Protein AF-A0A1H8LRU8-F1 (afdb_monomer_lite)

pLDDT: mean 73.55, std 17.39, range [26.83, 91.06]

Organism: NCBI:txid933059

Sequence (76 aa):
MIAVPAAEGIAVIMPDNGMVERVIRTLKEQCIHRQRFDSIQHATRAIGDWISFYNNHRPHQALDMKTPAEAFALAA

InterPro domains:
  IPR001584 Integrase, catalytic core [PF13683] (16-68)
  IPR001584 Integrase, catalytic core [PS50994] (1-76)
  IPR012337 Ribonuclease H-like superfamily [SSF53098] (16-73)
  IPR036397 Ribonuclease H superfamily [G3DSA:3.30.420.10] (14-75)
  IPR050900 Transposase IS3/IS150/IS904 [PTHR46889] (16-70)

Foldseek 3Di:
DDDPVLCVLVCVVPVDPVVVVVVVVVCCVPQVVPDDDPDPVSVVVSSVVVSVCQQQPAQDVVQVRDHSVVSVVVVD

Radius of gyration: 12.99 Å; chains: 1; bounding box: 31×22×34 Å

Secondary structure (DSSP, 8-state):
----TT-HHHHHH--SHHHHHHHHHHHIIIIITT---SSHHHHHHHHHHHHHHHHHH--BGGGTTB-HHHHHHHH-

Structure (mmCIF, N/CA/C/O backbone):
data_AF-A0A1H8LRU8-F1
#
_entry.id   AF-A0A1H8LRU8-F1
#
loop_
_atom_site.group_PDB
_atom_site.id
_atom_site.type_symbol
_atom_site.label_atom_id
_atom_site.label_alt_id
_atom_site.label_comp_id
_atom_site.label_asym_id
_atom_site.label_entity_id
_atom_site.label_seq_id
_atom_site.pdbx_PDB_ins_code
_atom_site.Cartn_x
_atom_site.Cartn_y
_atom_site.Cartn_z
_atom_site.occupancy
_atom_site.B_iso_or_equiv
_atom_site.auth_seq_id
_atom_site.auth_comp_id
_atom_site.auth_asym_id
_atom_site.auth_atom_id
_atom_site.pdbx_PDB_model_num
ATOM 1 N N . MET A 1 1 ? 7.726 2.993 15.830 1.00 32.19 1 MET A N 1
ATOM 2 C CA . MET A 1 1 ? 8.063 2.317 14.562 1.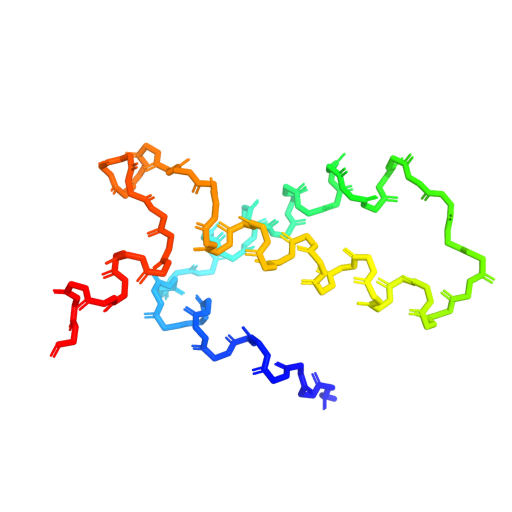00 32.19 1 MET A CA 1
ATOM 3 C C . MET A 1 1 ? 7.366 0.960 14.601 1.00 32.19 1 MET A C 1
ATOM 5 O O . MET A 1 1 ? 7.857 0.061 15.262 1.00 32.19 1 MET A O 1
ATOM 9 N N . ILE A 1 2 ? 6.137 0.861 14.081 1.00 28.36 2 ILE A N 1
ATOM 10 C CA . ILE A 1 2 ? 5.379 -0.403 14.074 1.00 28.36 2 ILE A CA 1
ATOM 11 C C . ILE A 1 2 ? 5.824 -1.154 12.820 1.00 28.36 2 ILE A C 1
ATOM 13 O O . ILE A 1 2 ? 5.512 -0.724 11.711 1.00 28.36 2 ILE A O 1
ATOM 17 N N . ALA A 1 3 ? 6.604 -2.219 12.994 1.00 26.83 3 ALA A N 1
ATOM 18 C CA . ALA A 1 3 ? 6.987 -3.105 11.906 1.00 26.83 3 ALA A CA 1
ATOM 19 C C . ALA A 1 3 ? 5.735 -3.856 11.432 1.00 26.83 3 ALA A C 1
ATOM 21 O O . ALA A 1 3 ? 5.220 -4.728 12.128 1.00 26.83 3 ALA A O 1
ATOM 22 N N . VAL A 1 4 ? 5.209 -3.464 10.272 1.00 39.34 4 VAL A N 1
ATOM 23 C CA . VAL A 1 4 ? 4.199 -4.235 9.546 1.00 39.34 4 VAL A CA 1
ATOM 24 C C . VAL A 1 4 ? 4.975 -5.211 8.657 1.00 39.34 4 VAL A C 1
ATOM 26 O O . VAL A 1 4 ? 5.591 -4.757 7.694 1.00 39.34 4 VAL A O 1
ATOM 29 N N . PRO A 1 5 ? 4.966 -6.526 8.937 1.00 36.69 5 PRO A N 1
ATOM 30 C CA . PRO A 1 5 ? 5.807 -7.521 8.253 1.00 36.69 5 PRO A CA 1
ATOM 31 C C . PRO A 1 5 ? 5.467 -7.748 6.762 1.00 36.69 5 PRO A C 1
ATOM 33 O O . PRO A 1 5 ? 6.024 -8.632 6.130 1.00 36.69 5 PRO A O 1
ATOM 36 N N . ALA A 1 6 ? 4.577 -6.941 6.173 1.00 44.88 6 ALA A N 1
ATOM 37 C CA . ALA A 1 6 ? 4.293 -6.906 4.735 1.00 44.88 6 ALA A CA 1
ATOM 38 C C . ALA A 1 6 ? 4.976 -5.727 4.003 1.00 44.88 6 ALA A C 1
ATOM 40 O O . ALA A 1 6 ? 4.866 -5.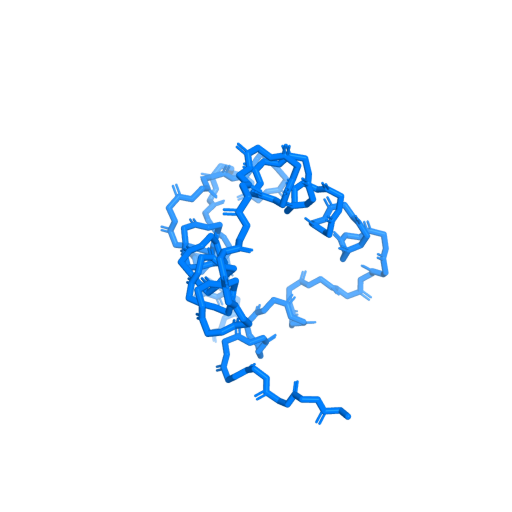609 2.783 1.00 44.88 6 ALA A O 1
ATOM 41 N N . ALA A 1 7 ? 5.650 -4.828 4.730 1.00 41.00 7 ALA A N 1
ATOM 42 C CA . ALA A 1 7 ? 6.230 -3.605 4.171 1.00 41.00 7 ALA A CA 1
ATOM 43 C C . ALA A 1 7 ? 7.603 -3.805 3.501 1.00 41.00 7 ALA A C 1
ATOM 45 O O . ALA A 1 7 ? 8.028 -2.931 2.745 1.00 41.00 7 ALA A O 1
ATOM 46 N N . GLU A 1 8 ? 8.274 -4.942 3.720 1.00 41.38 8 GLU A N 1
ATOM 47 C CA . GLU A 1 8 ? 9.595 -5.211 3.128 1.00 41.38 8 GLU A CA 1
ATOM 48 C C . GLU A 1 8 ? 9.544 -5.310 1.593 1.00 41.38 8 GLU A C 1
ATOM 50 O O . GLU A 1 8 ? 10.484 -4.897 0.923 1.00 41.38 8 GLU A O 1
ATOM 55 N N . GLY A 1 9 ? 8.414 -5.735 1.015 1.00 43.12 9 GLY A N 1
ATOM 56 C CA . GLY A 1 9 ? 8.246 -5.811 -0.441 1.00 43.12 9 GLY A CA 1
ATOM 57 C C . GLY A 1 9 ? 7.937 -4.475 -1.130 1.00 43.12 9 GLY A C 1
ATOM 58 O O . GLY A 1 9 ? 8.270 -4.302 -2.294 1.00 43.12 9 GLY A O 1
ATOM 59 N N . ILE A 1 10 ? 7.327 -3.503 -0.441 1.00 46.91 10 ILE A N 1
ATOM 60 C CA . ILE A 1 10 ? 6.976 -2.200 -1.047 1.00 46.91 10 ILE A CA 1
ATOM 61 C C . ILE A 1 10 ? 8.178 -1.250 -1.036 1.00 46.91 10 ILE A C 1
ATOM 63 O O . ILE A 1 10 ? 8.394 -0.515 -1.997 1.00 46.91 10 ILE A O 1
ATOM 67 N N . ALA A 1 11 ? 8.977 -1.282 0.035 1.00 43.88 11 ALA A N 1
ATOM 68 C CA . ALA A 1 11 ? 10.123 -0.391 0.203 1.00 43.88 11 ALA A CA 1
ATOM 69 C C . ALA A 1 11 ? 11.273 -0.687 -0.776 1.00 43.88 11 ALA A C 1
ATOM 71 O O . ALA A 1 11 ? 12.060 0.204 -1.078 1.00 43.88 11 ALA A O 1
ATOM 72 N N . VAL A 1 12 ? 11.362 -1.915 -1.294 1.00 45.25 12 VAL A N 1
ATOM 73 C CA . VAL A 1 12 ? 12.471 -2.339 -2.161 1.00 45.25 12 VAL A CA 1
ATOM 74 C C . VAL A 1 12 ? 12.262 -1.975 -3.641 1.00 45.25 12 VAL A C 1
ATOM 76 O O . VAL A 1 12 ? 13.234 -1.781 -4.362 1.00 45.25 12 VAL A O 1
ATOM 79 N N . ILE A 1 13 ? 11.009 -1.822 -4.092 1.00 53.16 13 ILE A N 1
ATOM 80 C CA . ILE A 1 13 ? 10.659 -1.486 -5.492 1.00 53.16 13 ILE A CA 1
ATOM 81 C C . ILE A 1 13 ? 10.382 0.017 -5.666 1.00 53.16 13 ILE A C 1
ATOM 83 O O . ILE A 1 13 ? 10.302 0.517 -6.785 1.00 53.16 13 ILE A O 1
ATOM 87 N N . MET A 1 14 ? 10.229 0.760 -4.565 1.00 60.50 14 MET A N 1
ATOM 88 C CA . MET A 1 14 ? 9.960 2.200 -4.570 1.00 60.50 14 MET A CA 1
ATOM 89 C C . MET A 1 14 ? 11.169 2.956 -4.009 1.00 60.50 14 MET A C 1
ATOM 91 O O . MET A 1 14 ? 11.124 3.408 -2.866 1.00 60.50 14 MET A O 1
ATOM 95 N N . PRO A 1 15 ? 12.255 3.114 -4.791 1.00 56.84 15 PRO A N 1
ATOM 96 C CA . PRO A 1 15 ? 13.455 3.817 -4.337 1.00 56.84 15 PRO A CA 1
ATOM 97 C C . PRO A 1 15 ? 13.216 5.319 -4.114 1.00 56.84 15 PRO A C 1
ATOM 99 O O . PRO A 1 15 ? 14.051 5.985 -3.508 1.00 56.84 15 PRO A O 1
ATOM 102 N N . ASP A 1 16 ? 12.091 5.854 -4.600 1.00 65.25 16 ASP A N 1
ATOM 103 C CA . ASP A 1 16 ? 11.757 7.273 -4.538 1.00 65.25 16 ASP A CA 1
ATOM 104 C C . ASP A 1 16 ? 10.542 7.552 -3.639 1.00 65.25 16 ASP A C 1
ATOM 106 O O . ASP A 1 16 ? 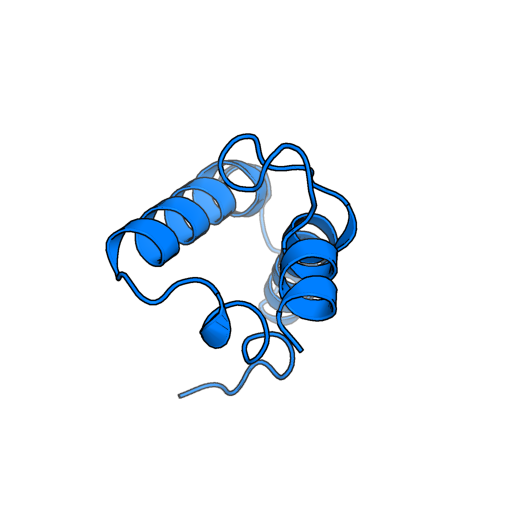9.486 6.915 -3.750 1.00 65.25 16 ASP A O 1
ATOM 110 N N . ASN A 1 17 ? 10.679 8.568 -2.780 1.00 73.06 17 ASN A N 1
ATOM 111 C CA . ASN A 1 17 ? 9.639 9.022 -1.855 1.00 73.06 17 ASN A CA 1
ATOM 112 C C . ASN A 1 17 ? 8.322 9.359 -2.578 1.00 73.06 17 ASN A C 1
ATOM 114 O O . ASN A 1 17 ? 7.245 9.107 -2.040 1.00 73.06 17 ASN A O 1
ATOM 118 N N . GLY A 1 18 ? 8.383 9.839 -3.823 1.00 75.56 18 GLY A N 1
ATOM 119 C CA . GLY A 1 18 ? 7.207 10.174 -4.620 1.00 75.56 18 GLY A CA 1
ATOM 120 C C . GLY A 1 18 ? 6.335 8.965 -4.971 1.00 75.56 18 GLY A C 1
ATOM 121 O O . GLY A 1 18 ? 5.107 9.086 -5.035 1.00 75.56 18 GLY A O 1
ATOM 122 N N . MET A 1 19 ? 6.921 7.773 -5.144 1.00 71.44 19 MET A N 1
ATOM 123 C CA . MET A 1 19 ? 6.137 6.548 -5.341 1.00 71.44 19 MET A CA 1
ATOM 124 C C . MET A 1 19 ? 5.411 6.148 -4.057 1.00 71.44 19 MET A C 1
ATOM 126 O O . MET A 1 19 ? 4.208 5.876 -4.091 1.00 71.44 19 MET A O 1
ATOM 130 N N . VAL A 1 20 ? 6.107 6.206 -2.920 1.00 76.88 20 VAL A N 1
ATOM 131 C CA . VAL A 1 20 ? 5.528 5.937 -1.597 1.00 76.88 20 VAL A CA 1
ATOM 132 C C . VAL A 1 20 ? 4.375 6.900 -1.302 1.00 76.88 20 VAL A C 1
ATOM 134 O O . VAL A 1 20 ? 3.284 6.469 -0.923 1.00 76.88 20 VAL A O 1
ATOM 137 N N . GLU A 1 21 ? 4.557 8.197 -1.550 1.00 82.12 21 GLU A N 1
ATOM 138 C CA . GLU A 1 21 ? 3.509 9.207 -1.372 1.00 82.12 21 GLU A CA 1
ATOM 139 C C . GLU A 1 21 ? 2.274 8.924 -2.236 1.00 82.12 21 GLU A C 1
ATOM 141 O O . GLU A 1 21 ? 1.134 9.074 -1.778 1.00 82.12 21 GLU A O 1
ATOM 146 N N . ARG A 1 22 ? 2.475 8.468 -3.478 1.00 82.19 22 ARG A N 1
ATOM 147 C CA . ARG A 1 22 ? 1.383 8.103 -4.387 1.00 82.19 22 ARG A CA 1
ATOM 148 C C . ARG A 1 22 ? 0.606 6.881 -3.894 1.00 82.19 22 ARG A C 1
ATOM 150 O O . ARG A 1 22 ? -0.627 6.870 -3.982 1.00 82.19 22 ARG A O 1
ATOM 157 N N . VAL A 1 23 ? 1.286 5.876 -3.345 1.00 82.00 23 VAL A N 1
ATOM 158 C CA . VAL A 1 23 ? 0.629 4.709 -2.734 1.00 82.00 23 VAL A CA 1
ATOM 159 C C . VAL A 1 23 ? -0.165 5.116 -1.503 1.00 82.00 23 VA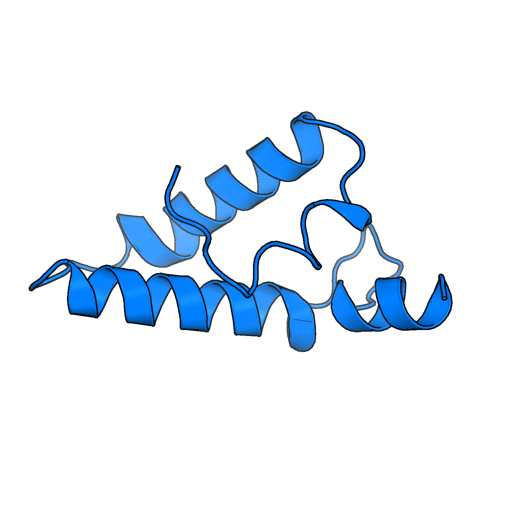L A C 1
ATOM 161 O O . VAL A 1 23 ? -1.338 4.765 -1.400 1.00 82.00 23 VAL A O 1
ATOM 164 N N . ILE A 1 24 ? 0.423 5.921 -0.615 1.00 84.12 24 ILE A N 1
ATOM 165 C CA . ILE A 1 24 ? -0.249 6.409 0.597 1.00 84.12 24 ILE A CA 1
ATOM 166 C C . ILE A 1 24 ? -1.499 7.218 0.239 1.00 84.12 24 ILE A C 1
ATOM 168 O O . ILE A 1 24 ? -2.540 7.063 0.881 1.00 84.12 24 ILE A O 1
ATOM 172 N N . ARG A 1 25 ? -1.428 8.059 -0.798 1.00 86.44 25 ARG A N 1
ATOM 173 C CA . ARG A 1 25 ? -2.592 8.797 -1.302 1.00 86.44 25 ARG A CA 1
ATOM 174 C C . ARG A 1 25 ? -3.691 7.839 -1.764 1.00 86.44 25 ARG A C 1
ATOM 176 O O . ARG A 1 25 ? -4.819 7.941 -1.291 1.00 86.44 25 ARG A O 1
ATOM 183 N N . THR A 1 26 ? -3.331 6.849 -2.578 1.00 86.12 26 THR A N 1
ATOM 184 C CA . THR A 1 26 ? -4.280 5.851 -3.095 1.00 86.12 26 THR A CA 1
ATOM 185 C C . THR A 1 26 ? -4.919 5.033 -1.966 1.00 86.12 26 THR A C 1
ATOM 187 O O . THR A 1 26 ? -6.129 4.816 -1.978 1.00 86.12 26 THR A O 1
ATOM 190 N N . LEU A 1 27 ? -4.138 4.615 -0.963 1.00 86.62 27 LEU A N 1
ATOM 191 C CA . LEU A 1 27 ? -4.632 3.912 0.226 1.00 86.62 27 LEU A CA 1
ATOM 192 C C . LEU A 1 27 ? -5.665 4.759 0.975 1.00 86.62 27 LEU A C 1
ATOM 194 O O . LEU A 1 27 ? -6.728 4.262 1.352 1.00 86.62 27 LEU A O 1
ATOM 198 N N . LYS A 1 28 ? -5.373 6.047 1.178 1.00 86.06 28 LYS A N 1
ATOM 199 C CA . LYS A 1 28 ? -6.297 6.958 1.859 1.00 86.06 28 LYS A CA 1
ATOM 200 C C . LYS A 1 28 ? -7.608 7.095 1.090 1.00 86.06 28 LYS A C 1
ATOM 202 O O . LYS A 1 28 ? -8.671 6.933 1.677 1.00 86.06 28 LYS A O 1
ATOM 207 N N . GLU A 1 29 ? -7.540 7.319 -0.217 1.00 88.88 29 GLU A N 1
ATOM 208 C CA . GLU A 1 29 ? -8.717 7.528 -1.068 1.00 88.88 29 GLU A CA 1
ATOM 209 C C . GLU A 1 29 ? -9.585 6.275 -1.251 1.00 88.88 29 GLU A C 1
ATOM 211 O O . GLU A 1 29 ? -10.811 6.372 -1.323 1.00 88.88 29 GLU A O 1
ATOM 216 N N . GLN A 1 30 ? -8.965 5.100 -1.359 1.00 83.12 30 GLN A N 1
ATOM 217 C CA . GLN A 1 30 ? -9.669 3.857 -1.689 1.00 83.12 30 GLN A CA 1
ATOM 218 C C . GLN A 1 30 ? -10.062 3.046 -0.453 1.00 83.12 30 GLN A C 1
ATOM 220 O O . GLN A 1 30 ? -11.076 2.357 -0.488 1.00 83.12 30 GLN A O 1
ATOM 225 N N . CYS A 1 31 ? -9.290 3.122 0.632 1.00 84.62 31 CYS A N 1
ATOM 226 C CA . CYS A 1 31 ? -9.520 2.323 1.833 1.00 84.62 31 CYS A CA 1
ATOM 227 C C . CYS A 1 31 ? -9.988 3.190 3.004 1.00 84.62 31 CYS A C 1
ATOM 229 O O . CYS A 1 31 ? -11.082 2.972 3.518 1.00 84.62 31 CYS A O 1
ATOM 231 N N . ILE A 1 32 ? -9.203 4.196 3.404 1.00 84.06 32 ILE A N 1
ATOM 232 C CA . ILE A 1 32 ? -9.437 4.926 4.665 1.00 84.06 32 ILE A CA 1
ATOM 233 C C . ILE A 1 32 ? -10.646 5.862 4.583 1.00 84.06 32 ILE A C 1
ATOM 235 O O . ILE A 1 32 ? -11.447 5.909 5.507 1.00 84.06 32 ILE A O 1
ATOM 239 N N . HIS A 1 33 ? -10.811 6.599 3.486 1.00 87.44 33 HIS A N 1
ATOM 240 C CA . HIS A 1 33 ? -11.907 7.563 3.344 1.00 87.44 33 HIS A CA 1
ATOM 241 C C . HIS A 1 33 ? -13.257 6.907 3.023 1.00 87.44 33 HIS A C 1
ATOM 243 O O . HIS A 1 33 ? -14.292 7.559 3.136 1.00 87.44 33 HIS A O 1
ATOM 249 N N . ARG A 1 34 ? -13.264 5.634 2.606 1.00 83.88 34 ARG A N 1
ATOM 250 C CA . ARG A 1 34 ? -14.481 4.927 2.173 1.00 83.88 34 ARG A CA 1
ATOM 251 C C . ARG A 1 34 ? -15.167 4.127 3.271 1.00 83.88 34 ARG A C 1
ATOM 253 O O . ARG A 1 34 ? -16.295 3.691 3.066 1.00 83.88 34 ARG A O 1
ATOM 260 N N . GLN A 1 35 ? -14.516 3.921 4.412 1.00 83.50 35 GLN A N 1
ATOM 261 C CA . GLN A 1 35 ? -15.062 3.099 5.486 1.00 83.50 35 GLN A CA 1
ATOM 262 C C . GLN A 1 35 ? -14.841 3.742 6.852 1.00 83.50 35 GLN A C 1
ATOM 264 O O . GLN A 1 35 ? -13.849 4.429 7.088 1.00 83.50 35 GLN A O 1
ATOM 269 N N . ARG A 1 36 ? -15.771 3.492 7.776 1.00 85.00 36 ARG A N 1
ATOM 270 C CA . ARG A 1 36 ? -15.560 3.774 9.195 1.00 85.00 36 ARG A CA 1
ATOM 271 C C . ARG A 1 36 ? -14.948 2.550 9.854 1.00 85.00 36 ARG A C 1
ATOM 273 O O . ARG A 1 36 ? -15.469 1.447 9.722 1.00 85.00 36 ARG A O 1
ATOM 280 N N . PHE A 1 37 ? -13.862 2.761 10.585 1.00 88.44 37 PHE A N 1
ATOM 281 C CA . PHE A 1 37 ? -13.232 1.710 11.367 1.00 88.44 37 PHE A CA 1
ATOM 282 C C . PHE A 1 37 ? -13.775 1.731 12.788 1.00 88.44 37 PHE A C 1
ATOM 284 O O . PHE A 1 37 ? -13.655 2.729 13.491 1.00 88.44 37 PHE A O 1
ATOM 291 N N . ASP A 1 38 ? -14.349 0.607 13.193 1.00 86.38 38 ASP A N 1
ATOM 292 C CA . ASP A 1 38 ? -14.922 0.417 14.528 1.00 86.38 38 ASP A CA 1
ATOM 293 C C . ASP A 1 38 ? -13.846 0.223 15.613 1.00 86.38 38 ASP A C 1
ATOM 295 O O . ASP A 1 38 ? -14.067 0.442 16.798 1.00 86.38 38 ASP A O 1
ATOM 299 N N . SER A 1 39 ? -12.643 -0.202 15.215 1.00 91.06 39 SER A N 1
ATOM 300 C CA . SER A 1 39 ? -11.517 -0.463 16.115 1.00 91.06 39 SER A CA 1
ATOM 301 C C . SER A 1 39 ? -10.186 -0.405 15.369 1.00 91.06 39 SER A C 1
ATOM 303 O O . SER A 1 39 ? -10.132 -0.610 14.153 1.00 91.06 39 SER A O 1
ATOM 305 N N . ILE A 1 40 ? -9.091 -0.199 16.107 1.00 88.06 40 ILE A N 1
ATOM 306 C CA . ILE A 1 40 ? -7.731 -0.210 15.543 1.00 88.06 40 ILE A CA 1
ATOM 307 C C . ILE A 1 40 ? -7.446 -1.558 14.873 1.00 88.06 40 ILE A C 1
ATOM 309 O O . ILE A 1 40 ? -6.939 -1.582 13.759 1.00 88.06 40 ILE A O 1
ATOM 313 N N . GLN A 1 41 ? -7.853 -2.675 15.483 1.00 90.56 41 GLN A N 1
ATOM 314 C CA . GLN 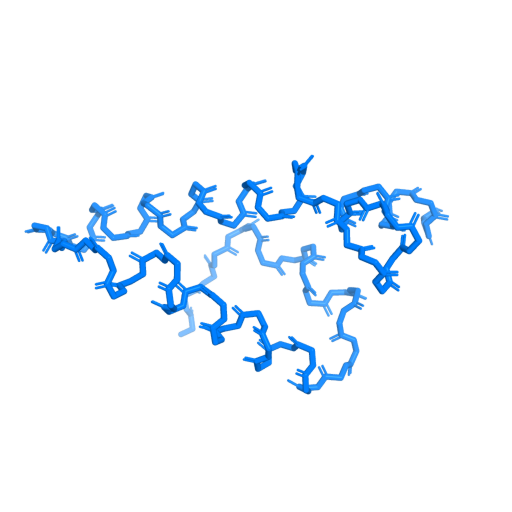A 1 41 ? -7.695 -4.015 14.910 1.00 90.56 41 GLN A CA 1
ATOM 315 C C . GLN A 1 41 ? -8.414 -4.157 13.559 1.00 90.56 41 GLN A C 1
ATOM 317 O O . GLN A 1 41 ? -7.880 -4.768 12.633 1.00 90.56 41 GLN A O 1
ATOM 322 N N . HIS A 1 42 ? -9.608 -3.568 13.430 1.00 88.12 42 HIS A N 1
ATOM 323 C CA . HIS A 1 42 ? -10.354 -3.562 12.173 1.00 88.12 42 HIS A CA 1
ATOM 324 C C . HIS A 1 42 ? -9.611 -2.744 11.107 1.00 88.12 42 HIS A C 1
ATOM 326 O O . HIS A 1 42 ? -9.409 -3.235 9.998 1.00 88.12 42 HIS A O 1
ATOM 332 N N . ALA A 1 43 ? -9.113 -1.556 11.465 1.00 87.00 43 ALA A N 1
ATOM 333 C CA . ALA A 1 43 ? -8.294 -0.740 10.571 1.00 87.00 43 ALA A CA 1
ATOM 334 C C . ALA A 1 43 ? -7.016 -1.466 10.129 1.00 87.00 43 ALA A C 1
ATOM 336 O O . ALA A 1 43 ? -6.709 -1.499 8.941 1.00 87.00 43 ALA A O 1
ATOM 337 N N . THR A 1 44 ? -6.297 -2.107 11.053 1.00 88.38 44 THR A N 1
ATOM 338 C CA . THR A 1 44 ? -5.084 -2.873 10.741 1.00 88.38 44 THR A CA 1
ATOM 339 C C . THR A 1 44 ? -5.372 -3.999 9.754 1.00 88.38 44 THR A C 1
ATOM 341 O O . THR A 1 44 ? -4.623 -4.166 8.793 1.00 88.38 44 THR A O 1
ATOM 344 N N . ARG A 1 45 ? -6.472 -4.740 9.942 1.00 89.69 45 ARG A N 1
ATOM 345 C CA . ARG A 1 45 ? -6.857 -5.818 9.024 1.00 89.69 45 ARG A CA 1
ATOM 346 C C . ARG A 1 45 ? -7.228 -5.284 7.642 1.00 89.69 45 ARG A C 1
ATOM 348 O O . ARG A 1 45 ? -6.730 -5.805 6.653 1.00 89.69 45 ARG A O 1
ATOM 355 N N . ALA A 1 46 ? -8.050 -4.241 7.575 1.00 87.12 46 ALA A N 1
ATOM 356 C CA . ALA A 1 46 ? -8.476 -3.641 6.312 1.00 87.12 46 ALA A CA 1
ATOM 357 C C . ALA A 1 46 ? -7.305 -3.029 5.524 1.00 87.12 46 ALA A C 1
ATOM 359 O O . ALA A 1 46 ? -7.229 -3.166 4.306 1.00 87.12 46 ALA A O 1
ATOM 360 N N . ILE A 1 47 ? -6.359 -2.386 6.215 1.00 86.94 47 ILE A N 1
ATOM 361 C CA . ILE A 1 47 ? -5.139 -1.860 5.595 1.00 86.94 47 ILE A CA 1
ATOM 362 C C . ILE A 1 47 ? -4.254 -3.011 5.098 1.00 86.94 47 ILE A C 1
ATOM 364 O O . ILE A 1 47 ? -3.752 -2.944 3.980 1.00 86.94 47 ILE A O 1
ATOM 368 N N . GLY A 1 48 ? -4.082 -4.075 5.889 1.00 87.25 48 GLY A N 1
ATOM 369 C CA . GLY A 1 48 ? -3.304 -5.251 5.485 1.00 87.25 48 GLY A CA 1
ATOM 370 C C . GLY A 1 48 ? -3.890 -5.975 4.267 1.00 87.25 48 GLY A C 1
ATOM 371 O O . GLY A 1 48 ? -3.150 -6.355 3.358 1.00 87.25 48 GLY A O 1
ATOM 372 N N . ASP A 1 49 ? -5.214 -6.109 4.214 1.00 88.00 49 ASP A N 1
ATOM 373 C CA . ASP A 1 49 ? -5.932 -6.674 3.069 1.00 88.00 49 ASP A CA 1
ATOM 374 C C . ASP A 1 49 ? -5.737 -5.813 1.813 1.00 88.00 49 ASP A C 1
ATOM 376 O O . ASP A 1 49 ? -5.314 -6.306 0.767 1.00 88.00 49 ASP A O 1
ATOM 380 N N . TRP A 1 50 ? -5.898 -4.492 1.951 1.00 87.81 50 TRP A N 1
ATOM 381 C CA . TRP A 1 50 ? -5.678 -3.551 0.855 1.00 87.81 50 TRP A CA 1
ATOM 382 C C . TRP A 1 50 ? -4.241 -3.593 0.320 1.00 87.81 50 TRP A C 1
ATOM 384 O O . TRP A 1 50 ? -4.034 -3.577 -0.893 1.00 87.81 50 TRP A O 1
ATOM 394 N N . ILE A 1 51 ? -3.242 -3.673 1.205 1.00 85.56 51 ILE A N 1
ATOM 395 C CA . ILE A 1 51 ? -1.828 -3.807 0.822 1.00 85.56 51 ILE A CA 1
ATOM 396 C C . ILE A 1 51 ? -1.602 -5.117 0.058 1.00 85.56 51 ILE A C 1
ATOM 398 O O . ILE A 1 51 ? -0.934 -5.124 -0.976 1.00 85.56 51 ILE A O 1
ATOM 402 N N . SER A 1 52 ? -2.189 -6.219 0.526 1.00 84.56 52 SER A N 1
ATOM 403 C CA . SER A 1 52 ? -2.073 -7.530 -0.124 1.00 84.56 52 SER A CA 1
ATOM 404 C C . SER A 1 52 ? -2.702 -7.529 -1.519 1.00 84.56 52 SER A C 1
ATOM 406 O O . SER A 1 52 ? -2.117 -8.063 -2.465 1.00 84.56 52 SER A O 1
ATOM 408 N N . PHE A 1 53 ? -3.856 -6.874 -1.665 1.00 85.44 53 PHE A N 1
ATOM 409 C CA . PHE A 1 53 ? -4.506 -6.639 -2.950 1.00 85.44 53 PHE A CA 1
ATOM 410 C C . PHE A 1 53 ? -3.639 -5.777 -3.878 1.00 85.44 53 PHE A C 1
ATOM 412 O O . PHE A 1 53 ? -3.415 -6.147 -5.031 1.00 85.44 53 PHE A O 1
ATOM 419 N N . TYR A 1 54 ? -3.104 -4.661 -3.377 1.00 84.06 54 TYR A N 1
ATOM 420 C CA . TYR A 1 54 ? -2.232 -3.771 -4.143 1.00 84.06 54 TYR A CA 1
ATOM 421 C C . TYR A 1 54 ? -0.999 -4.513 -4.680 1.00 84.06 54 TYR A C 1
ATOM 423 O O . TYR A 1 54 ? -0.693 -4.404 -5.862 1.00 84.06 54 TYR A O 1
ATOM 431 N N . ASN A 1 55 ? -0.345 -5.316 -3.838 1.00 82.25 55 ASN A N 1
ATOM 432 C CA . ASN A 1 55 ? 0.897 -6.001 -4.194 1.00 82.25 55 ASN A CA 1
ATOM 433 C C . ASN A 1 55 ? 0.715 -7.193 -5.137 1.00 82.25 55 ASN A C 1
ATOM 435 O O . ASN A 1 55 ? 1.586 -7.415 -5.971 1.00 82.25 55 ASN A O 1
ATOM 439 N N . ASN A 1 56 ? -0.368 -7.965 -4.999 1.00 81.12 56 ASN A N 1
ATOM 440 C CA . ASN A 1 56 ? -0.504 -9.258 -5.689 1.00 81.12 56 ASN A CA 1
ATOM 441 C C . ASN A 1 56 ? -1.583 -9.286 -6.774 1.00 81.12 56 ASN A C 1
ATOM 443 O O . ASN A 1 56 ? -1.596 -10.203 -7.584 1.00 81.12 56 ASN A O 1
ATOM 447 N N . HIS A 1 57 ? -2.515 -8.332 -6.777 1.00 82.62 57 HIS A N 1
ATOM 448 C CA . HIS A 1 57 ? -3.691 -8.394 -7.652 1.00 82.62 57 HIS A CA 1
ATOM 449 C C . HIS A 1 57 ? -3.865 -7.154 -8.521 1.00 82.62 57 HIS A C 1
ATOM 451 O O . HIS A 1 57 ? -4.613 -7.199 -9.496 1.00 82.62 57 HIS A O 1
ATOM 457 N N . ARG A 1 58 ? -3.222 -6.030 -8.181 1.00 80.62 58 ARG A N 1
ATOM 458 C CA . ARG A 1 58 ? -3.416 -4.775 -8.904 1.00 80.62 58 ARG A CA 1
ATOM 459 C C . ARG A 1 58 ? -2.317 -4.575 -9.953 1.00 80.62 58 ARG A C 1
ATOM 461 O O . ARG A 1 58 ? -1.219 -4.160 -9.587 1.00 80.62 58 ARG A O 1
ATOM 468 N N . PRO A 1 59 ? -2.596 -4.790 -11.251 1.00 80.50 59 PRO A N 1
ATOM 469 C CA . PRO A 1 59 ? -1.640 -4.467 -12.299 1.00 80.50 59 PRO A CA 1
ATOM 470 C C . PRO A 1 59 ? -1.401 -2.954 -12.353 1.00 80.50 59 PRO A C 1
ATOM 472 O O . PRO A 1 59 ? -2.314 -2.141 -12.145 1.00 80.50 59 PRO A O 1
ATOM 475 N N . HIS A 1 60 ? -0.159 -2.554 -12.606 1.00 80.25 60 HIS A N 1
ATOM 476 C CA . HIS A 1 60 ? 0.232 -1.150 -12.672 1.00 80.25 60 HIS A CA 1
ATOM 477 C C . HIS A 1 60 ? 0.832 -0.821 -14.027 1.00 80.25 60 HIS A C 1
ATOM 479 O O . HIS A 1 60 ? 1.802 -1.432 -14.455 1.00 80.25 60 HIS A O 1
ATOM 485 N N . GLN A 1 61 ? 0.313 0.219 -14.677 1.00 77.31 61 GLN A N 1
ATOM 486 C CA . GLN A 1 61 ? 0.840 0.680 -15.963 1.00 77.31 61 GLN A CA 1
ATOM 487 C C . GLN A 1 61 ? 2.319 1.100 -15.875 1.00 77.31 61 GLN A C 1
ATOM 489 O O . GLN A 1 61 ? 3.075 0.886 -16.813 1.00 77.31 61 GLN A O 1
ATOM 494 N N . ALA A 1 62 ? 2.749 1.644 -14.730 1.00 73.00 62 ALA A N 1
ATOM 495 C CA . ALA A 1 62 ? 4.155 1.970 -14.474 1.00 73.00 62 ALA A CA 1
ATOM 496 C C . ALA A 1 62 ? 5.064 0.728 -14.379 1.00 73.00 62 ALA A C 1
ATOM 498 O O . ALA A 1 62 ? 6.273 0.854 -14.522 1.00 73.00 62 ALA A O 1
ATOM 499 N N . LEU A 1 63 ? 4.481 -0.451 -14.145 1.00 72.62 63 LEU A N 1
ATOM 500 C CA . LEU A 1 63 ? 5.162 -1.744 -14.085 1.00 72.62 63 LEU A CA 1
ATOM 501 C C . LEU A 1 63 ? 4.825 -2.610 -15.308 1.00 72.62 63 LEU A C 1
ATOM 503 O O . LEU A 1 63 ? 4.804 -3.831 -15.200 1.00 72.62 63 LEU A O 1
ATOM 507 N N . ASP A 1 64 ? 4.513 -2.004 -16.459 1.00 82.19 64 ASP A N 1
ATOM 508 C CA . ASP A 1 64 ? 4.175 -2.751 -17.681 1.00 82.19 64 ASP A CA 1
ATOM 509 C C . ASP A 1 64 ? 2.971 -3.697 -17.476 1.00 82.19 64 ASP A C 1
ATOM 511 O O . ASP A 1 64 ? 2.965 -4.853 -17.882 1.00 82.19 64 ASP A O 1
ATOM 515 N N . MET A 1 65 ? 1.952 -3.207 -16.761 1.00 83.56 65 MET A N 1
ATOM 516 C CA . MET A 1 65 ? 0.751 -3.961 -16.374 1.00 83.56 65 MET A CA 1
ATOM 517 C C . MET A 1 65 ? 1.011 -5.173 -15.468 1.00 83.56 65 MET A C 1
ATOM 519 O O . MET A 1 65 ? 0.109 -5.979 -15.263 1.00 83.56 65 MET A O 1
ATOM 523 N N . LYS A 1 66 ? 2.193 -5.264 -14.855 1.00 78.12 66 LYS A N 1
ATOM 524 C CA . LYS A 1 66 ? 2.508 -6.258 -13.826 1.00 78.12 66 LYS A CA 1
ATOM 525 C C . LYS A 1 66 ? 2.114 -5.755 -12.442 1.00 78.12 66 LYS A C 1
ATOM 527 O O . LYS A 1 66 ? 1.970 -4.548 -12.204 1.00 78.12 66 LYS A O 1
ATOM 532 N N . THR A 1 67 ? 1.931 -6.684 -11.520 1.00 82.25 67 THR A N 1
ATOM 533 C CA . THR A 1 67 ? 1.779 -6.388 -10.095 1.00 82.25 67 THR A CA 1
ATOM 534 C C . THR A 1 67 ? 3.145 -6.106 -9.456 1.00 82.25 67 THR A C 1
ATOM 536 O O . THR A 1 67 ? 4.177 -6.546 -9.974 1.00 82.25 67 THR A O 1
ATOM 539 N N . PRO A 1 68 ? 3.195 -5.383 -8.323 1.00 79.50 68 PRO A N 1
ATOM 540 C CA . PRO A 1 68 ? 4.435 -5.198 -7.571 1.00 79.50 68 PRO A CA 1
ATOM 541 C C . PRO A 1 68 ? 5.138 -6.518 -7.229 1.00 79.50 68 PRO A C 1
ATOM 543 O O . PRO A 1 68 ? 6.354 -6.609 -7.367 1.00 79.50 68 PRO A O 1
ATOM 546 N N . ALA A 1 69 ? 4.389 -7.554 -6.838 1.00 78.56 69 ALA A N 1
ATOM 547 C CA . ALA A 1 69 ? 4.952 -8.866 -6.527 1.00 78.56 69 ALA A CA 1
ATOM 548 C C . ALA A 1 69 ? 5.605 -9.527 -7.753 1.00 78.56 69 ALA A C 1
ATOM 550 O O . ALA A 1 69 ? 6.708 -10.058 -7.646 1.00 78.56 69 ALA A O 1
ATOM 551 N N . GLU A 1 70 ? 4.972 -9.450 -8.926 1.00 76.69 70 GLU A N 1
ATOM 552 C CA . GLU A 1 70 ? 5.548 -9.962 -10.177 1.00 76.69 70 GLU A CA 1
ATOM 553 C C . GLU A 1 70 ? 6.795 -9.181 -10.598 1.00 76.69 70 GLU A C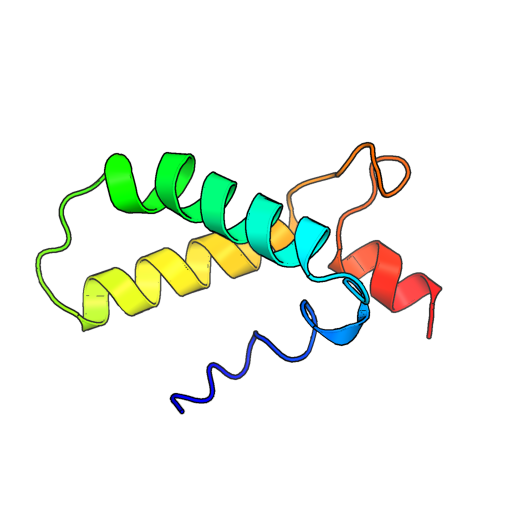 1
ATOM 555 O O . GLU A 1 70 ? 7.787 -9.776 -11.011 1.00 76.69 70 GLU A O 1
ATOM 560 N N . ALA A 1 71 ? 6.772 -7.852 -10.469 1.00 74.62 71 ALA A N 1
ATOM 561 C CA . ALA A 1 71 ? 7.930 -7.015 -10.766 1.00 74.62 71 ALA A CA 1
ATOM 562 C C . ALA A 1 71 ? 9.114 -7.328 -9.835 1.00 74.62 71 ALA A C 1
ATOM 564 O O . ALA A 1 71 ? 10.251 -7.362 -10.296 1.00 74.62 71 ALA A O 1
ATOM 565 N N . PHE A 1 72 ? 8.850 -7.604 -8.552 1.00 71.94 72 PHE A N 1
ATOM 566 C CA . PHE A 1 72 ? 9.879 -8.028 -7.602 1.00 71.94 72 PHE A CA 1
ATOM 567 C C . PHE A 1 72 ? 10.441 -9.412 -7.928 1.00 71.94 72 PHE A C 1
ATOM 569 O O . PHE A 1 72 ? 11.655 -9.583 -7.951 1.00 71.94 72 PHE A O 1
ATOM 576 N N . ALA A 1 73 ? 9.576 -10.383 -8.231 1.00 70.62 73 ALA A N 1
ATOM 577 C CA . ALA A 1 73 ? 9.995 -11.735 -8.591 1.00 70.62 73 ALA A CA 1
ATOM 578 C C . ALA A 1 73 ? 10.845 -11.779 -9.875 1.00 70.62 73 ALA A C 1
ATOM 580 O O . ALA A 1 73 ? 11.674 -12.667 -10.017 1.00 70.62 73 ALA A O 1
ATOM 581 N N . LEU A 1 74 ? 10.650 -10.829 -10.797 1.00 61.44 74 LEU A N 1
ATOM 582 C CA . LEU A 1 74 ? 11.462 -10.678 -12.012 1.00 61.44 74 LEU A CA 1
ATOM 583 C C . LEU A 1 74 ? 12.789 -9.934 -11.785 1.00 61.44 74 LEU A C 1
ATOM 585 O O . LEU A 1 74 ? 13.657 -9.975 -12.653 1.00 61.44 74 LEU A O 1
ATOM 589 N N . ALA A 1 75 ? 12.921 -9.212 -10.671 1.00 57.62 75 ALA A N 1
ATOM 590 C CA . ALA A 1 75 ? 14.116 -8.447 -10.318 1.00 57.62 75 ALA A CA 1
ATOM 591 C C . ALA A 1 75 ? 15.080 -9.214 -9.388 1.00 57.62 75 ALA A C 1
ATOM 593 O O . ALA A 1 75 ? 16.171 -8.707 -9.116 1.00 57.62 75 ALA A O 1
ATOM 594 N N . ALA A 1 76 ? 14.673 -10.392 -8.900 1.00 49.59 76 ALA A N 1
ATOM 595 C CA . ALA A 1 76 ? 15.462 -11.317 -8.083 1.00 49.59 76 ALA A CA 1
ATOM 596 C C . ALA A 1 76 ? 16.126 -12.401 -8.947 1.00 49.59 76 ALA A C 1
ATOM 598 O O . ALA A 1 76 ? 17.270 -12.782 -8.612 1.00 49.59 76 ALA A O 1
#